Protein AF-A0A2U3LBY0-F1 (afdb_monomer)

Structure (mmCIF, N/CA/C/O backbone):
data_AF-A0A2U3LBY0-F1
#
_entry.id   AF-A0A2U3LBY0-F1
#
loop_
_atom_site.group_PDB
_atom_site.id
_atom_site.type_symbol
_atom_site.label_atom_id
_atom_site.label_alt_id
_atom_site.label_comp_id
_atom_site.label_asym_id
_atom_site.label_entity_id
_atom_site.label_seq_id
_atom_site.pdbx_PDB_ins_code
_atom_site.Cartn_x
_atom_site.Cartn_y
_atom_site.Cartn_z
_atom_site.occupancy
_atom_site.B_iso_or_equiv
_atom_site.auth_seq_id
_atom_site.auth_comp_id
_atom_site.auth_asym_id
_atom_site.auth_atom_id
_atom_site.pdbx_PDB_model_num
ATOM 1 N N . MET A 1 1 ? -36.376 73.113 41.314 1.00 42.34 1 MET A N 1
ATOM 2 C CA . MET A 1 1 ? -36.467 71.970 42.251 1.00 42.34 1 MET A CA 1
ATOM 3 C C . MET A 1 1 ? -37.531 70.978 41.778 1.00 42.34 1 MET A C 1
ATOM 5 O O . MET A 1 1 ? -38.704 71.277 41.930 1.00 42.34 1 MET A O 1
ATOM 9 N N . LYS A 1 2 ? -37.123 69.844 41.191 1.00 42.06 2 LYS A N 1
ATOM 10 C CA . LYS A 1 2 ? -37.543 68.445 41.470 1.00 42.06 2 LYS A CA 1
ATOM 11 C C . LYS A 1 2 ? -37.129 67.560 40.286 1.00 42.06 2 LYS A C 1
ATOM 13 O O . LYS A 1 2 ? -37.491 67.825 39.149 1.00 42.06 2 LYS A O 1
ATOM 18 N N . ALA A 1 3 ? -36.311 66.562 40.602 1.00 47.47 3 ALA A N 1
ATOM 19 C CA . ALA A 1 3 ? -35.690 65.594 39.704 1.00 47.47 3 ALA A CA 1
ATOM 20 C C . ALA A 1 3 ? -36.554 64.304 39.587 1.00 47.47 3 ALA A C 1
ATOM 22 O O . ALA A 1 3 ? -37.548 64.181 40.310 1.00 47.47 3 ALA A O 1
ATOM 23 N N . PRO A 1 4 ? -36.204 63.362 38.686 1.00 59.09 4 PRO A N 1
ATOM 24 C CA . PRO A 1 4 ? -37.103 62.360 38.108 1.00 59.09 4 PRO A CA 1
ATOM 25 C C . PRO A 1 4 ? -37.139 61.036 38.891 1.00 59.09 4 PRO A C 1
ATOM 27 O O . PRO A 1 4 ? -36.290 60.774 39.742 1.00 59.09 4 PRO A O 1
ATOM 30 N N . ARG A 1 5 ? -38.096 60.157 38.562 1.00 53.84 5 ARG A N 1
ATOM 31 C CA . ARG A 1 5 ? -38.153 58.774 39.064 1.00 53.84 5 ARG A CA 1
ATOM 32 C C . ARG A 1 5 ? -38.382 57.765 37.937 1.00 53.84 5 ARG A C 1
ATOM 34 O O . ARG A 1 5 ? -39.312 57.887 37.152 1.00 53.84 5 ARG A O 1
ATOM 41 N N . TRP A 1 6 ? -37.491 56.781 37.917 1.00 42.41 6 TRP A N 1
ATOM 42 C CA . TRP A 1 6 ? -37.398 55.620 37.037 1.00 42.41 6 TRP A CA 1
ATOM 43 C C . TRP A 1 6 ? -38.320 54.469 37.478 1.00 42.41 6 TRP A C 1
ATOM 45 O O . TRP A 1 6 ? -38.570 54.335 38.677 1.00 42.41 6 TRP A O 1
ATOM 55 N N . ARG A 1 7 ? -38.718 53.604 36.525 1.00 48.72 7 ARG A N 1
ATOM 56 C CA . ARG A 1 7 ? -38.986 52.140 36.635 1.00 48.72 7 ARG A CA 1
ATOM 57 C C . ARG A 1 7 ? -39.437 51.617 35.249 1.00 48.72 7 ARG A C 1
ATOM 59 O O . ARG A 1 7 ? -40.480 52.035 34.774 1.00 48.72 7 ARG A O 1
ATOM 66 N N . VAL A 1 8 ? -38.563 51.005 34.442 1.00 49.56 8 VAL A N 1
ATOM 67 C CA . VAL A 1 8 ? -38.270 49.553 34.295 1.00 49.56 8 VAL A CA 1
ATOM 68 C C . VAL A 1 8 ? -39.501 48.688 33.994 1.00 49.56 8 VAL A C 1
ATOM 70 O O . VAL A 1 8 ? -40.266 48.454 34.919 1.00 49.56 8 VAL A O 1
ATOM 73 N N . VAL A 1 9 ? -39.582 48.115 32.777 1.00 49.81 9 VAL A N 1
ATOM 74 C CA . VAL A 1 9 ? -39.894 46.685 32.531 1.00 49.81 9 VAL A CA 1
ATOM 75 C C . VAL A 1 9 ? -39.165 46.203 31.258 1.00 49.81 9 VAL A C 1
ATOM 77 O O . VAL A 1 9 ? -39.179 46.860 30.223 1.00 49.81 9 VAL A O 1
ATOM 80 N N . PHE A 1 10 ? -38.503 45.059 31.413 1.00 39.62 10 PHE A N 1
ATOM 81 C CA . PHE A 1 10 ? -37.713 44.231 30.492 1.00 39.62 10 PHE A CA 1
ATOM 82 C C . PHE A 1 10 ? -38.608 43.262 29.696 1.00 39.62 10 PHE A C 1
ATOM 84 O O . PHE A 1 10 ? -39.509 42.737 30.326 1.00 39.62 10 PHE A O 1
ATOM 91 N N . TRP A 1 11 ? -38.299 42.951 28.425 1.00 41.53 11 TRP A N 1
ATOM 92 C CA . TRP A 1 11 ? -38.487 41.658 27.701 1.00 41.53 11 TRP A CA 1
ATOM 93 C C . TRP A 1 11 ? -37.780 41.827 26.329 1.00 41.53 11 TRP A C 1
ATOM 95 O O . TRP A 1 11 ? -38.183 42.676 25.547 1.00 41.53 11 TRP A O 1
ATOM 105 N N . ALA A 1 12 ? -36.550 41.357 26.094 1.00 46.06 12 ALA A N 1
ATOM 106 C CA . ALA A 1 12 ? -36.079 39.995 25.794 1.00 46.06 12 ALA A CA 1
ATOM 107 C C . ALA A 1 12 ? -36.494 39.421 24.409 1.00 46.06 12 ALA A C 1
ATOM 109 O O . ALA A 1 12 ? -37.616 38.971 24.229 1.00 46.06 12 ALA A O 1
ATOM 110 N N . LEU A 1 13 ? -35.490 39.372 23.514 1.00 45.97 13 LEU A N 1
ATOM 111 C CA . LEU A 1 13 ? -35.121 38.304 22.559 1.00 45.97 13 LEU A CA 1
ATOM 112 C C . LEU A 1 13 ? -36.078 37.871 21.430 1.00 45.97 13 LEU A C 1
ATOM 114 O O . LEU A 1 13 ? -37.061 37.179 21.654 1.00 45.97 13 LEU A O 1
ATOM 118 N N . LEU A 1 14 ? -35.598 38.039 20.190 1.00 45.66 14 LEU A N 1
ATOM 119 C CA . LEU A 1 14 ? -35.614 36.950 19.205 1.00 45.66 14 LEU A CA 1
ATOM 120 C C . LEU A 1 14 ? -34.415 37.084 18.251 1.00 45.66 14 LEU A C 1
ATOM 122 O O . LEU A 1 14 ? -34.468 37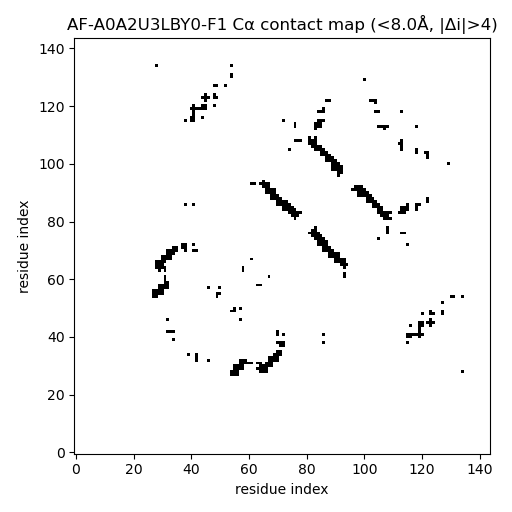.738 17.212 1.00 45.66 14 LEU A O 1
ATOM 126 N N . SER A 1 15 ? -33.302 36.471 18.654 1.00 44.53 15 SER A N 1
ATOM 127 C CA . SER A 1 15 ? -32.191 36.142 17.764 1.00 44.53 15 SER A CA 1
ATOM 128 C C . SER A 1 15 ? -32.676 35.073 16.787 1.00 44.53 15 SER A C 1
ATOM 130 O O . SER A 1 15 ? -32.927 33.940 17.192 1.00 44.53 15 SER A O 1
ATOM 132 N N . ALA A 1 16 ? -32.830 35.423 15.511 1.00 50.44 16 ALA A N 1
ATOM 133 C CA . ALA A 1 16 ? -33.034 34.433 14.464 1.00 50.44 16 ALA A CA 1
ATOM 134 C C . ALA A 1 16 ? -31.698 33.730 14.195 1.00 50.44 16 ALA A C 1
ATOM 136 O O . ALA A 1 16 ? -30.716 34.336 13.764 1.00 50.44 16 ALA A O 1
ATOM 137 N N . SER A 1 17 ? -31.682 32.455 14.558 1.00 44.72 17 SER A N 1
ATOM 138 C CA . SER A 1 17 ? -30.551 31.547 14.573 1.00 44.72 17 SER A CA 1
ATOM 139 C C . SER A 1 17 ? -29.820 31.432 13.236 1.00 44.72 17 SER A C 1
ATOM 141 O O . SER A 1 17 ? -30.417 31.267 12.175 1.00 44.72 17 SER A O 1
ATOM 143 N N . PHE A 1 18 ? -28.493 31.432 13.354 1.00 44.41 18 PHE A N 1
ATOM 144 C CA . PHE A 1 18 ? -27.525 30.866 12.424 1.00 44.41 18 PHE A CA 1
ATOM 145 C C . PHE A 1 18 ? -28.019 29.525 11.854 1.00 44.41 18 PHE A C 1
ATOM 147 O O . PHE A 1 18 ? -28.085 28.532 12.576 1.00 44.41 18 PHE A O 1
ATOM 154 N N . LEU A 1 19 ? -28.291 29.474 10.552 1.00 45.19 19 LEU A N 1
ATOM 155 C CA . LEU A 1 19 ? -28.339 28.221 9.802 1.00 45.19 19 LEU A CA 1
ATOM 156 C C . LEU A 1 19 ? -26.989 28.038 9.095 1.00 45.19 19 LEU A C 1
ATOM 158 O O . LEU A 1 19 ? -26.879 28.144 7.878 1.00 45.19 19 LEU A O 1
ATOM 162 N N . VAL A 1 20 ? -25.928 27.808 9.875 1.00 49.53 20 VAL A N 1
ATOM 163 C CA . VAL A 1 20 ? -24.720 27.183 9.327 1.00 49.53 20 VAL A CA 1
ATOM 164 C C . VAL A 1 20 ? -25.070 25.714 9.169 1.00 49.53 20 VAL A C 1
ATOM 166 O O . VAL A 1 20 ? -25.161 24.978 10.149 1.00 49.53 20 VAL A O 1
ATOM 169 N N . ALA A 1 21 ? -25.322 25.307 7.928 1.00 46.97 21 ALA A N 1
ATOM 170 C CA . ALA A 1 21 ? -25.336 23.908 7.553 1.00 46.97 21 ALA A CA 1
ATOM 171 C C . ALA A 1 21 ? -23.963 23.330 7.917 1.00 46.97 21 ALA A C 1
ATOM 173 O O . ALA A 1 21 ? -22.980 23.530 7.205 1.00 46.97 21 ALA A O 1
ATOM 174 N N . GLN A 1 22 ? -23.877 22.663 9.067 1.00 42.47 22 GLN A N 1
ATOM 175 C CA . GLN A 1 22 ? -22.763 21.778 9.337 1.00 42.47 22 GLN A CA 1
ATOM 176 C C . GLN A 1 22 ? -22.876 20.648 8.319 1.00 42.47 22 GLN A C 1
ATOM 178 O O . GLN A 1 22 ? -23.678 19.730 8.479 1.00 42.47 22 GLN A O 1
ATOM 183 N N . HIS A 1 23 ? -22.091 20.728 7.243 1.00 41.22 23 HIS A N 1
ATOM 184 C CA . HIS A 1 23 ? -21.606 19.519 6.605 1.00 41.22 23 HIS A CA 1
ATOM 185 C C . HIS A 1 23 ? -20.911 18.732 7.714 1.00 41.22 23 HIS A C 1
ATOM 187 O O . HIS A 1 23 ? -19.784 19.039 8.091 1.00 41.22 23 HIS A O 1
ATOM 193 N N . GLN A 1 24 ? -21.634 17.790 8.318 1.00 44.78 24 GLN A N 1
ATOM 194 C CA . GLN A 1 24 ? -21.027 16.754 9.128 1.00 44.78 24 GLN A CA 1
ATOM 195 C C . GLN A 1 24 ? -20.109 15.986 8.181 1.00 44.78 24 GLN A C 1
ATOM 197 O O . GLN A 1 24 ? -20.561 15.105 7.448 1.00 44.78 24 GLN A O 1
ATOM 202 N N . ASP A 1 25 ? -18.834 16.377 8.159 1.00 54.22 25 ASP A N 1
ATOM 203 C CA . ASP A 1 25 ? -17.741 15.514 7.744 1.00 54.22 25 ASP A CA 1
ATOM 204 C C . ASP A 1 25 ? -17.923 14.216 8.532 1.00 54.22 25 ASP A C 1
ATOM 206 O O . ASP A 1 25 ? -17.656 14.153 9.733 1.00 54.22 25 ASP A O 1
ATOM 210 N N . GLN A 1 26 ? -18.472 13.191 7.879 1.00 54.28 26 GLN A N 1
ATOM 211 C CA . GLN A 1 26 ? -18.464 11.845 8.431 1.00 54.28 26 GLN A CA 1
ATOM 212 C C . GLN A 1 26 ? -17.014 11.541 8.826 1.00 54.28 26 GLN A C 1
ATOM 214 O O . GLN A 1 26 ? -16.110 11.836 8.032 1.00 54.28 26 GLN A O 1
ATOM 219 N N . PRO A 1 27 ? -16.755 11.010 10.034 1.00 65.44 27 PRO A N 1
ATOM 220 C CA . PRO A 1 27 ? -15.391 10.770 10.475 1.00 65.44 27 PRO A CA 1
ATOM 221 C C . PRO A 1 27 ? -14.709 9.836 9.472 1.00 65.44 27 PRO A C 1
ATOM 223 O O . PRO A 1 27 ? -15.088 8.675 9.312 1.00 65.44 27 PRO A O 1
ATOM 226 N N . LYS A 1 28 ? -13.722 10.369 8.743 1.00 83.69 28 LYS A N 1
ATOM 227 C CA . LYS A 1 28 ? -12.927 9.578 7.803 1.00 83.69 28 LYS A CA 1
ATOM 228 C C . LYS A 1 28 ? -12.148 8.548 8.601 1.00 83.69 28 LYS A C 1
ATOM 230 O O . LYS A 1 28 ? -11.433 8.917 9.532 1.00 83.69 28 LYS A O 1
ATOM 235 N N . ARG A 1 29 ? -12.238 7.281 8.193 1.00 88.44 29 ARG A N 1
ATOM 236 C CA . ARG A 1 29 ? -11.463 6.202 8.816 1.00 88.44 29 ARG A CA 1
ATOM 237 C C . ARG A 1 29 ? -9.976 6.530 8.777 1.00 88.44 29 ARG A C 1
ATOM 239 O O . ARG A 1 29 ? -9.475 7.048 7.768 1.00 88.44 29 ARG A O 1
ATOM 246 N N . THR A 1 30 ? -9.278 6.226 9.861 1.00 93.06 30 THR A N 1
ATOM 247 C CA . THR A 1 30 ? -7.841 6.471 9.976 1.00 93.06 30 THR A CA 1
ATOM 248 C C . THR A 1 30 ? -7.039 5.257 9.511 1.00 93.06 30 THR A C 1
ATOM 250 O O . THR A 1 30 ? -7.381 4.110 9.790 1.00 93.06 30 THR A O 1
ATOM 253 N N . LEU A 1 31 ? -5.957 5.501 8.774 1.00 94.88 31 LEU A N 1
ATOM 254 C CA . LEU A 1 31 ? -5.086 4.474 8.209 1.00 94.88 31 LEU A CA 1
ATOM 255 C C . LEU A 1 31 ? -3.635 4.735 8.610 1.00 94.88 31 LEU A C 1
ATOM 257 O O . LEU A 1 31 ? -3.078 5.794 8.317 1.00 94.88 31 LEU A O 1
ATOM 261 N N . TYR A 1 32 ? -3.001 3.742 9.219 1.00 96.38 32 TYR A N 1
ATOM 262 C CA . TYR A 1 32 ? -1.560 3.713 9.437 1.00 96.38 32 TYR A CA 1
ATOM 263 C C . TYR A 1 32 ? -0.885 2.861 8.362 1.00 96.38 32 TYR A C 1
ATOM 265 O O . TYR A 1 32 ? -1.387 1.796 8.012 1.00 96.38 32 TYR A O 1
ATOM 273 N N . ILE A 1 33 ? 0.259 3.314 7.840 1.00 96.31 33 ILE A N 1
ATOM 274 C CA . ILE A 1 33 ? 1.029 2.575 6.830 1.00 96.31 33 ILE A CA 1
ATOM 275 C C . ILE A 1 33 ? 2.398 2.197 7.394 1.00 96.31 33 ILE A C 1
ATOM 277 O O . ILE A 1 33 ? 3.293 3.043 7.549 1.00 96.31 33 ILE A O 1
ATOM 281 N N . GLN A 1 34 ? 2.569 0.904 7.634 1.00 94.69 34 GLN A N 1
ATOM 282 C CA . GLN A 1 34 ? 3.811 0.281 8.052 1.00 94.69 34 GLN A CA 1
ATOM 283 C C . GLN A 1 34 ? 4.577 -0.231 6.833 1.00 94.69 34 GLN A C 1
ATOM 285 O O . GLN A 1 34 ? 4.022 -0.896 5.963 1.00 94.69 34 GLN A O 1
ATOM 290 N N . ALA A 1 35 ? 5.869 0.080 6.773 1.00 94.25 35 ALA A N 1
ATOM 291 C CA . ALA A 1 35 ? 6.762 -0.455 5.755 1.00 94.25 35 ALA A CA 1
ATOM 292 C C . ALA A 1 35 ? 8.194 -0.549 6.309 1.00 94.25 35 ALA A C 1
ATOM 294 O O . ALA A 1 35 ? 8.637 0.407 6.958 1.00 94.25 35 ALA A O 1
ATOM 295 N N . PRO A 1 36 ? 8.929 -1.645 6.051 1.00 91.69 36 PRO A N 1
ATOM 296 C CA . PRO A 1 36 ? 10.355 -1.733 6.330 1.00 91.69 36 PRO A CA 1
ATOM 297 C C . PRO A 1 36 ? 11.165 -0.749 5.456 1.00 91.69 36 PRO A C 1
ATOM 299 O O . PRO A 1 36 ? 10.631 -0.172 4.499 1.00 91.69 36 PRO A O 1
ATOM 302 N N . PRO A 1 37 ? 12.452 -0.504 5.774 1.00 89.69 37 PRO A N 1
ATOM 303 C CA . PRO A 1 37 ? 13.283 0.476 5.064 1.00 89.69 37 PRO A CA 1
ATOM 304 C C . PRO A 1 37 ? 13.416 0.241 3.551 1.00 89.69 37 PRO A C 1
ATOM 306 O O . PRO A 1 37 ? 13.528 1.194 2.785 1.00 89.69 37 PRO A O 1
ATOM 309 N N . ASP A 1 38 ? 13.373 -1.007 3.097 1.00 86.12 38 ASP A N 1
ATOM 310 C CA . ASP A 1 38 ? 13.471 -1.365 1.680 1.00 86.12 38 ASP A CA 1
ATOM 311 C C . ASP A 1 38 ? 12.159 -1.148 0.902 1.00 86.12 38 ASP A C 1
ATOM 313 O O . ASP A 1 38 ? 12.186 -0.894 -0.301 1.00 86.12 38 ASP A O 1
ATOM 317 N N . ALA A 1 39 ? 11.013 -1.112 1.584 1.00 89.69 39 ALA A N 1
ATOM 318 C CA . ALA A 1 39 ? 9.704 -0.858 0.982 1.00 89.69 39 ALA A CA 1
ATOM 319 C C . ALA A 1 39 ? 9.263 0.624 1.014 1.00 89.69 39 ALA A C 1
ATOM 321 O O . ALA A 1 39 ? 8.125 0.930 0.646 1.00 89.69 39 ALA A O 1
ATOM 322 N N . GLN A 1 40 ? 10.129 1.570 1.407 1.00 92.62 40 GLN A N 1
ATOM 323 C CA . GLN A 1 40 ? 9.747 2.990 1.538 1.00 92.62 40 GLN A CA 1
ATOM 324 C C . GLN A 1 40 ? 9.253 3.604 0.225 1.00 92.62 40 GLN A C 1
ATOM 326 O O . GLN A 1 40 ? 8.218 4.265 0.203 1.00 92.62 40 GLN A O 1
ATOM 331 N N . ALA A 1 41 ? 9.912 3.305 -0.896 1.00 90.56 41 ALA A N 1
ATOM 332 C CA . ALA A 1 41 ? 9.476 3.793 -2.206 1.00 90.56 41 ALA A CA 1
ATOM 333 C C . ALA A 1 41 ? 8.086 3.256 -2.613 1.00 90.56 41 ALA A C 1
ATOM 335 O O . ALA A 1 41 ? 7.351 3.924 -3.341 1.00 90.56 41 ALA A O 1
ATOM 336 N N . ILE A 1 42 ? 7.711 2.061 -2.137 1.00 91.94 42 ILE A N 1
ATOM 337 C CA . ILE A 1 42 ? 6.372 1.488 -2.336 1.00 91.94 42 ILE A CA 1
ATOM 338 C C . ILE A 1 42 ? 5.367 2.251 -1.461 1.00 91.94 42 ILE A C 1
ATOM 340 O O . ILE A 1 42 ? 4.337 2.711 -1.960 1.00 91.94 42 ILE A O 1
ATOM 344 N N . LYS A 1 43 ? 5.698 2.446 -0.175 1.00 94.69 43 LYS A N 1
ATOM 345 C CA . LYS A 1 43 ? 4.891 3.202 0.794 1.00 94.69 43 LYS A CA 1
ATOM 346 C C . LYS A 1 43 ? 4.605 4.628 0.329 1.00 94.69 43 LYS A C 1
ATOM 348 O O . LYS A 1 43 ? 3.459 5.063 0.418 1.00 94.69 43 LYS A O 1
ATOM 353 N N . GLU A 1 44 ? 5.598 5.356 -0.172 1.00 95.31 44 GLU A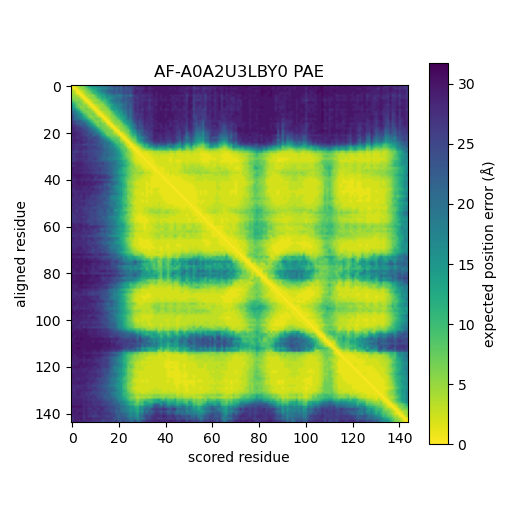 N 1
ATOM 354 C CA . GLU A 1 44 ? 5.434 6.732 -0.660 1.00 95.31 44 GLU A CA 1
ATOM 355 C C . GLU A 1 44 ? 4.408 6.831 -1.797 1.00 95.31 44 GLU A C 1
ATOM 357 O O . GLU A 1 44 ? 3.553 7.719 -1.795 1.00 95.31 44 GLU A O 1
ATOM 362 N N . GLU A 1 45 ? 4.457 5.911 -2.763 1.00 95.94 45 GLU A N 1
ATOM 363 C CA . GLU A 1 45 ? 3.525 5.901 -3.897 1.00 95.94 45 GLU A CA 1
ATOM 364 C C . GLU A 1 45 ? 2.103 5.523 -3.459 1.00 95.94 45 GLU A C 1
ATOM 366 O O . GLU A 1 45 ? 1.138 6.149 -3.906 1.00 95.94 45 GLU A O 1
ATOM 371 N N . ILE A 1 46 ? 1.961 4.564 -2.537 1.00 95.38 46 ILE A N 1
ATOM 372 C CA . ILE A 1 46 ? 0.666 4.226 -1.926 1.00 95.38 46 ILE A CA 1
ATOM 373 C C . ILE A 1 46 ? 0.107 5.433 -1.159 1.00 95.38 46 ILE A C 1
ATOM 375 O O . ILE A 1 46 ? -1.044 5.817 -1.360 1.00 95.38 46 ILE A O 1
ATOM 379 N N . THR A 1 47 ? 0.935 6.081 -0.339 1.00 96.06 47 THR A N 1
ATOM 380 C CA . THR A 1 47 ? 0.564 7.265 0.452 1.00 96.06 47 THR A CA 1
ATOM 381 C C . THR A 1 47 ? 0.081 8.389 -0.462 1.00 96.06 47 THR A C 1
ATOM 383 O O . THR A 1 47 ? -0.998 8.940 -0.257 1.00 96.06 47 THR A O 1
ATOM 386 N N . ARG A 1 48 ? 0.820 8.681 -1.541 1.00 95.44 48 ARG A N 1
ATOM 387 C CA . ARG A 1 48 ? 0.442 9.691 -2.539 1.00 95.44 48 ARG A CA 1
ATOM 388 C C . ARG A 1 48 ? -0.920 9.395 -3.168 1.00 95.44 48 ARG A C 1
ATOM 390 O O . ARG A 1 48 ? -1.718 10.314 -3.349 1.00 95.44 48 ARG A O 1
ATOM 397 N N . LYS A 1 49 ? -1.197 8.129 -3.499 1.00 94.31 49 LYS A N 1
ATOM 398 C CA . LYS A 1 49 ? -2.491 7.703 -4.056 1.00 94.31 49 LYS A CA 1
ATOM 399 C C . LYS A 1 49 ? -3.636 7.912 -3.072 1.00 94.31 49 LYS A C 1
ATOM 401 O O . LYS A 1 49 ? -4.657 8.469 -3.464 1.00 94.31 49 LYS A O 1
ATOM 406 N N . LEU A 1 50 ? -3.447 7.527 -1.816 1.00 93.69 50 LEU A N 1
ATOM 407 C CA . LEU A 1 50 ? -4.456 7.680 -0.770 1.00 93.69 50 LEU A CA 1
ATOM 408 C C . LEU A 1 50 ? -4.750 9.153 -0.461 1.00 93.69 50 LEU A C 1
ATOM 410 O O . LEU A 1 50 ? -5.915 9.527 -0.382 1.00 93.69 50 LEU A O 1
ATOM 414 N N . VAL A 1 51 ? -3.719 10.003 -0.385 1.00 93.44 51 VAL A N 1
ATOM 415 C CA . VAL A 1 51 ? -3.883 11.459 -0.212 1.00 93.44 51 VAL A CA 1
ATOM 416 C C . VAL A 1 51 ? -4.620 12.079 -1.400 1.00 93.44 51 VAL A C 1
ATOM 418 O O . VAL A 1 51 ? -5.504 12.905 -1.208 1.00 93.44 51 VAL A O 1
ATOM 421 N N . THR A 1 52 ? -4.292 11.656 -2.626 1.00 94.00 52 THR A N 1
ATOM 422 C CA . THR A 1 52 ? -4.960 12.146 -3.845 1.00 94.00 52 THR A CA 1
ATOM 423 C C . THR A 1 52 ? -6.437 11.748 -3.878 1.00 94.00 52 THR A C 1
ATOM 425 O O . THR A 1 52 ? -7.269 12.519 -4.342 1.00 94.00 52 THR A O 1
ATOM 428 N N . TRP A 1 53 ? -6.770 10.549 -3.394 1.00 93.19 53 TRP A N 1
ATOM 429 C CA . TRP A 1 53 ? -8.152 10.077 -3.300 1.00 93.19 53 TRP A CA 1
ATOM 430 C C . TRP A 1 53 ? -8.932 10.727 -2.143 1.00 93.19 53 TRP A C 1
ATOM 432 O O . TRP A 1 53 ? -10.127 10.964 -2.284 1.00 93.19 53 TRP A O 1
ATOM 442 N N . ASN A 1 54 ? -8.272 11.054 -1.027 1.00 91.06 54 ASN A N 1
ATOM 443 C CA . ASN A 1 54 ? -8.845 11.773 0.120 1.00 91.06 54 ASN A CA 1
ATOM 444 C C . ASN A 1 54 ? -10.036 11.065 0.818 1.00 91.06 54 ASN A C 1
ATOM 446 O O . ASN A 1 54 ? -10.839 11.719 1.488 1.00 91.06 54 ASN A O 1
ATOM 450 N N . GLY A 1 55 ? -10.162 9.739 0.695 1.00 88.50 55 GLY A N 1
ATOM 451 C CA . GLY A 1 55 ? -11.219 8.954 1.357 1.00 88.50 55 GLY A CA 1
ATOM 452 C C . GLY A 1 55 ? -10.867 8.419 2.753 1.00 88.50 55 GLY A C 1
ATOM 453 O O . GLY A 1 55 ? -11.748 7.961 3.473 1.00 88.50 55 GLY A O 1
ATOM 454 N N . VAL A 1 56 ? -9.596 8.499 3.159 1.00 91.75 56 VAL A N 1
ATOM 455 C CA . VAL A 1 56 ? -9.094 8.081 4.482 1.00 91.75 56 VAL A CA 1
ATOM 456 C C . VAL A 1 56 ? -8.140 9.130 5.046 1.00 91.75 56 VAL A C 1
ATOM 458 O O . VAL A 1 56 ? -7.512 9.870 4.287 1.00 91.75 56 VAL A O 1
ATOM 461 N N . SER A 1 57 ? -8.009 9.183 6.371 1.00 92.44 57 SER A N 1
ATOM 462 C CA . SER A 1 57 ? -7.029 10.034 7.052 1.00 92.44 57 SER A CA 1
ATOM 463 C C . SER A 1 57 ? -5.771 9.231 7.379 1.00 92.44 57 SER A C 1
ATOM 465 O O . SER A 1 57 ? -5.855 8.184 8.014 1.00 92.44 57 SER A O 1
ATOM 467 N N . ILE A 1 58 ? -4.596 9.684 6.941 1.00 94.00 58 ILE A N 1
ATOM 468 C CA . ILE A 1 58 ? -3.339 8.964 7.188 1.00 94.00 58 ILE A CA 1
ATOM 469 C C . ILE A 1 58 ? -2.755 9.407 8.528 1.00 94.00 58 ILE A C 1
ATOM 471 O O . ILE A 1 58 ? -2.480 10.589 8.727 1.00 94.00 58 ILE A O 1
ATOM 475 N N . VAL A 1 59 ? -2.527 8.451 9.428 1.00 94.44 59 VAL A N 1
ATOM 476 C CA . VAL A 1 59 ? -1.953 8.688 10.760 1.00 94.44 59 VAL A CA 1
ATOM 477 C C . VAL A 1 59 ? -0.540 8.115 10.873 1.00 94.44 59 VAL A C 1
ATOM 479 O O . VAL A 1 59 ? -0.135 7.229 10.121 1.00 94.44 59 VAL A O 1
ATOM 482 N N . THR A 1 60 ? 0.238 8.636 11.823 1.00 90.94 60 THR A N 1
ATOM 483 C CA . THR A 1 60 ? 1.650 8.269 12.037 1.00 90.94 60 THR A CA 1
ATOM 484 C C . THR A 1 60 ? 1.854 7.168 13.073 1.00 90.94 60 THR A C 1
ATOM 486 O O . THR A 1 60 ? 2.936 6.587 13.121 1.00 90.94 60 THR A O 1
ATOM 489 N N . LEU A 1 61 ? 0.838 6.875 13.889 1.00 90.38 61 LEU A N 1
ATOM 490 C CA . LEU A 1 61 ? 0.888 5.868 14.945 1.00 90.38 61 LEU A CA 1
ATOM 491 C C . LEU A 1 61 ? -0.203 4.815 14.718 1.00 90.38 61 LEU A C 1
ATOM 493 O O . LEU A 1 61 ? -1.346 5.197 14.457 1.00 90.38 61 LEU A O 1
ATOM 497 N N . PRO A 1 62 ? 0.107 3.515 14.878 1.00 90.12 62 PRO A N 1
ATOM 498 C CA . PRO A 1 62 ? -0.876 2.445 14.709 1.00 90.12 62 PRO A CA 1
ATOM 499 C C . PRO A 1 62 ? -2.010 2.519 15.739 1.00 90.12 62 PRO A C 1
ATOM 501 O O . PRO A 1 62 ? -3.140 2.191 15.414 1.00 90.12 62 PRO A O 1
ATOM 504 N N . ALA A 1 63 ? -1.739 3.015 16.952 1.00 89.56 63 ALA A N 1
ATOM 505 C CA . ALA A 1 63 ? -2.738 3.137 18.018 1.00 89.56 63 ALA A CA 1
ATOM 506 C C . ALA A 1 63 ? -3.890 4.110 17.694 1.00 89.56 63 ALA A C 1
ATOM 508 O O . ALA A 1 63 ? -4.943 4.036 18.314 1.00 89.56 63 ALA A O 1
ATOM 509 N N . ASN A 1 64 ? -3.692 5.010 16.726 1.00 89.94 64 ASN A N 1
ATOM 510 C CA . ASN A 1 64 ? -4.696 5.989 16.302 1.00 89.94 64 ASN A CA 1
ATOM 511 C C . ASN A 1 64 ? -5.388 5.575 14.992 1.00 89.94 64 ASN A C 1
ATOM 513 O O . ASN A 1 64 ? -6.049 6.403 14.361 1.00 89.94 64 ASN A O 1
ATOM 517 N N . ALA A 1 65 ? -5.156 4.345 14.529 1.00 92.00 65 ALA A N 1
ATOM 518 C CA . ALA A 1 65 ? -5.570 3.874 13.220 1.00 92.00 65 ALA A CA 1
ATOM 519 C C . ALA A 1 65 ? -6.690 2.835 13.320 1.00 92.00 65 ALA A C 1
ATOM 521 O O . ALA A 1 65 ? -6.525 1.793 13.949 1.00 92.00 65 ALA A O 1
ATOM 522 N N . ASP A 1 66 ? -7.793 3.073 12.615 1.00 91.56 66 ASP A N 1
ATOM 523 C CA . ASP A 1 66 ? -8.838 2.066 12.407 1.00 91.56 66 ASP A CA 1
ATOM 524 C C . ASP A 1 66 ? -8.350 0.936 11.496 1.00 91.56 66 ASP A C 1
ATOM 526 O O . ASP A 1 66 ? -8.829 -0.197 11.566 1.00 91.56 66 ASP A O 1
ATOM 530 N N . LEU A 1 67 ? -7.410 1.260 10.607 1.00 94.19 67 LEU A N 1
ATOM 531 C CA . LEU A 1 67 ? -6.855 0.375 9.600 1.00 94.19 67 LEU A CA 1
ATOM 532 C C . LEU A 1 67 ? -5.328 0.415 9.634 1.00 94.19 67 LEU A C 1
ATOM 534 O O . LEU A 1 67 ? -4.716 1.481 9.714 1.00 94.19 67 LEU A O 1
ATOM 538 N N . VAL A 1 68 ? -4.703 -0.748 9.491 1.00 96.06 68 VAL A N 1
ATOM 539 C CA . VAL A 1 68 ? -3.247 -0.883 9.424 1.00 96.06 68 VAL A CA 1
ATOM 540 C C . VAL A 1 68 ? -2.877 -1.520 8.096 1.00 96.06 68 VAL A C 1
ATOM 542 O O . VAL A 1 68 ? -3.260 -2.649 7.816 1.00 96.06 68 VAL A O 1
ATOM 545 N N . LEU A 1 69 ? -2.134 -0.797 7.264 1.00 96.62 69 LEU A N 1
ATOM 546 C CA . LEU A 1 69 ? -1.573 -1.316 6.024 1.00 96.62 69 LEU A CA 1
ATOM 547 C C . LEU A 1 69 ? -0.111 -1.690 6.241 1.00 96.62 69 LEU A C 1
ATOM 549 O O . LEU A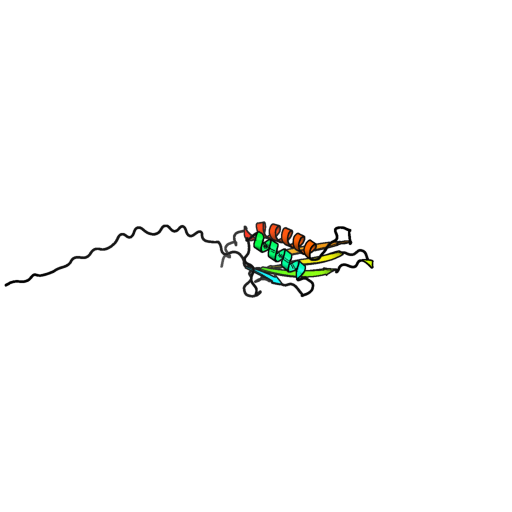 1 69 ? 0.734 -0.818 6.437 1.00 96.62 69 LEU A O 1
ATOM 553 N N . GLU A 1 70 ? 0.191 -2.973 6.143 1.00 95.62 70 GLU A N 1
ATOM 554 C CA . GLU A 1 70 ? 1.548 -3.498 6.126 1.00 95.62 70 GLU A CA 1
ATOM 555 C C . GLU A 1 70 ? 2.007 -3.668 4.677 1.00 95.62 70 GLU A C 1
ATOM 557 O O . GLU A 1 70 ? 1.334 -4.309 3.872 1.00 95.62 70 GLU A O 1
ATOM 562 N N . VAL A 1 71 ? 3.143 -3.074 4.322 1.00 93.12 71 VAL A N 1
ATOM 563 C CA . VAL A 1 71 ? 3.726 -3.138 2.978 1.00 93.12 71 VAL A CA 1
ATOM 564 C C . VAL A 1 71 ? 5.109 -3.749 3.087 1.00 93.12 71 VAL A C 1
ATOM 566 O O . VAL A 1 71 ? 5.919 -3.274 3.871 1.00 93.12 71 VAL A O 1
ATOM 569 N N . VAL A 1 72 ? 5.412 -4.753 2.271 1.00 90.88 72 VAL A N 1
ATOM 570 C CA . VAL A 1 72 ? 6.722 -5.415 2.250 1.00 90.88 72 VAL A CA 1
ATOM 571 C C . VAL A 1 72 ? 7.265 -5.497 0.830 1.00 90.88 72 VAL A C 1
ATOM 573 O O . VAL A 1 72 ? 6.512 -5.692 -0.128 1.00 90.88 72 VAL A O 1
ATOM 576 N N . GLN A 1 73 ? 8.585 -5.366 0.678 1.00 85.19 73 GLN A N 1
ATOM 577 C CA . GLN A 1 73 ? 9.257 -5.689 -0.576 1.00 85.19 73 GLN A CA 1
ATOM 578 C C . GLN A 1 73 ? 9.539 -7.198 -0.592 1.00 85.19 73 GLN A C 1
ATOM 580 O O . GLN A 1 73 ? 10.356 -7.696 0.173 1.00 85.19 73 GLN A O 1
ATOM 585 N N . SER A 1 74 ? 8.849 -7.936 -1.459 1.00 80.44 74 SER A N 1
ATOM 586 C CA . SER A 1 74 ? 8.945 -9.400 -1.561 1.00 80.44 74 SER A CA 1
ATOM 587 C C . SER A 1 74 ? 9.944 -9.873 -2.624 1.00 80.44 74 SER A C 1
ATOM 589 O O . SER A 1 74 ? 10.172 -11.071 -2.781 1.00 80.44 74 SER A O 1
ATOM 591 N N . GLY A 1 75 ? 10.553 -8.950 -3.371 1.00 74.06 75 GLY A N 1
ATOM 592 C CA . GLY A 1 75 ? 11.579 -9.253 -4.362 1.00 74.06 75 GLY A CA 1
ATOM 593 C C . GLY A 1 75 ? 12.316 -8.000 -4.820 1.00 74.06 75 GLY A C 1
ATOM 594 O O . GLY A 1 75 ? 11.722 -6.926 -4.935 1.00 74.06 75 GLY A O 1
ATOM 595 N N . LYS A 1 76 ? 13.617 -8.144 -5.076 1.00 73.31 76 LYS A N 1
ATOM 596 C CA . LYS A 1 76 ? 14.488 -7.075 -5.577 1.00 73.31 76 LYS A CA 1
ATOM 597 C C . LYS A 1 76 ? 14.827 -7.311 -7.040 1.00 73.31 76 LYS A C 1
ATOM 599 O O . LYS A 1 76 ? 15.002 -8.460 -7.453 1.00 73.31 76 LYS A O 1
ATOM 604 N N . LEU A 1 77 ? 14.962 -6.219 -7.787 1.00 68.50 77 LEU A N 1
ATOM 605 C CA . LEU A 1 77 ? 15.499 -6.218 -9.139 1.00 68.50 77 LEU A CA 1
ATOM 606 C C . LEU A 1 77 ? 16.812 -7.010 -9.183 1.00 68.50 77 LEU A C 1
ATOM 608 O O . LEU A 1 77 ? 17.793 -6.670 -8.522 1.00 68.50 77 LEU A O 1
ATOM 612 N N . ASN A 1 78 ? 16.828 -8.050 -10.005 1.00 69.38 78 ASN A N 1
ATOM 613 C CA . ASN A 1 78 ? 18.007 -8.828 -10.321 1.00 69.38 78 ASN A CA 1
ATOM 614 C C . ASN A 1 78 ? 18.131 -8.908 -11.844 1.00 69.38 78 ASN A C 1
ATOM 616 O O . ASN A 1 78 ? 17.398 -9.636 -12.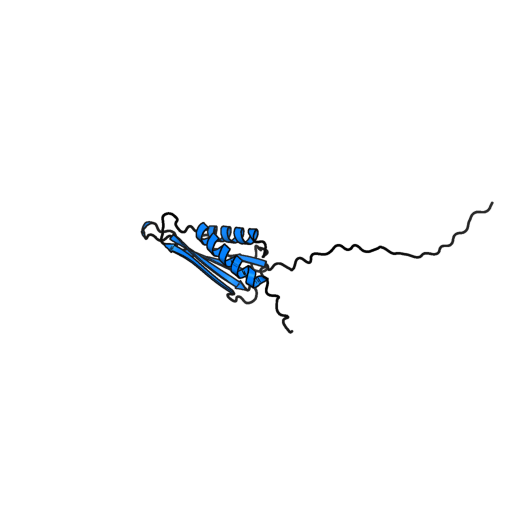515 1.00 69.38 78 ASN A O 1
ATOM 620 N N . VAL A 1 79 ? 19.068 -8.125 -12.378 1.00 65.38 79 VAL A N 1
ATOM 621 C CA . VAL A 1 79 ? 19.307 -8.005 -13.822 1.00 65.38 79 VAL A CA 1
ATOM 622 C C . VAL A 1 79 ? 19.910 -9.293 -14.395 1.00 65.38 79 VAL A C 1
ATOM 624 O O . VAL A 1 79 ? 19.607 -9.645 -15.528 1.00 65.38 79 VAL A O 1
ATOM 627 N N . MET A 1 80 ? 20.691 -10.040 -13.604 1.00 67.31 80 MET A N 1
ATOM 628 C CA . MET A 1 80 ? 21.270 -11.324 -14.023 1.00 67.31 80 MET A CA 1
ATOM 629 C C . MET A 1 80 ? 20.212 -12.415 -14.205 1.00 67.31 80 MET A C 1
ATOM 631 O O . MET A 1 80 ? 20.312 -13.210 -15.132 1.00 67.31 80 MET A O 1
ATOM 635 N N . THR A 1 81 ? 19.197 -12.460 -13.338 1.00 68.69 81 THR A N 1
ATOM 636 C CA . THR A 1 81 ? 18.123 -13.468 -13.410 1.00 68.69 81 THR A CA 1
ATOM 637 C C . THR A 1 81 ? 16.881 -12.971 -14.148 1.00 68.69 81 THR A C 1
ATOM 639 O O . THR A 1 81 ? 15.882 -13.684 -14.218 1.00 68.69 81 THR A O 1
ATOM 642 N N . GLY A 1 82 ? 16.903 -11.737 -14.659 1.00 64.94 82 GLY A N 1
ATOM 643 C CA . GLY A 1 82 ? 15.748 -11.117 -15.298 1.00 64.94 82 GLY A CA 1
ATOM 644 C C . GLY A 1 82 ? 14.541 -10.979 -14.363 1.00 64.94 82 GLY A C 1
ATOM 645 O O . GLY A 1 82 ? 13.406 -11.066 -14.822 1.00 64.94 82 GLY A O 1
ATOM 646 N N . SER A 1 83 ? 14.744 -10.780 -13.058 1.00 72.38 83 SER A N 1
ATOM 647 C CA . SER A 1 83 ? 13.663 -10.554 -12.082 1.00 72.38 83 SER A CA 1
ATOM 648 C C . SER A 1 83 ? 13.509 -9.063 -11.784 1.00 72.38 83 SER A C 1
ATOM 650 O O . SER A 1 83 ? 14.503 -8.396 -11.532 1.00 72.38 83 SER A O 1
ATOM 652 N N . GLY A 1 84 ? 12.289 -8.522 -11.813 1.00 77.12 84 GLY A N 1
ATOM 653 C CA . GLY A 1 84 ? 11.986 -7.144 -11.404 1.00 77.12 84 GLY A CA 1
ATOM 654 C C . GLY A 1 84 ? 11.624 -7.035 -9.921 1.00 77.12 84 GLY A C 1
ATOM 655 O O . GLY A 1 84 ? 11.506 -8.049 -9.228 1.00 77.12 84 GLY A O 1
ATOM 656 N N . ASP A 1 85 ? 11.416 -5.807 -9.436 1.00 81.62 85 ASP A N 1
ATOM 657 C CA . ASP A 1 85 ? 10.964 -5.583 -8.061 1.00 81.62 85 ASP A CA 1
ATOM 658 C C . ASP A 1 85 ? 9.582 -6.215 -7.825 1.00 81.62 85 ASP A C 1
ATOM 660 O O . ASP A 1 85 ? 8.701 -6.202 -8.695 1.00 81.62 85 ASP A O 1
ATOM 664 N N . LYS A 1 86 ? 9.385 -6.756 -6.621 1.00 85.25 86 LYS A N 1
ATOM 665 C CA . LYS A 1 86 ? 8.108 -7.295 -6.149 1.00 85.25 86 LYS A CA 1
ATOM 666 C C . LYS A 1 86 ? 7.774 -6.717 -4.784 1.00 85.25 86 LYS A C 1
ATOM 668 O O . LYS A 1 86 ? 8.657 -6.513 -3.954 1.00 85.25 86 LYS A O 1
ATOM 673 N N . GLY A 1 87 ? 6.495 -6.486 -4.538 1.00 88.12 87 GLY A N 1
ATOM 674 C CA . GLY A 1 87 ? 5.985 -6.049 -3.249 1.00 88.12 87 GLY A CA 1
ATOM 675 C C . GLY A 1 87 ? 4.633 -6.670 -2.951 1.00 88.12 87 GLY A C 1
ATOM 676 O O . GLY A 1 87 ? 3.892 -7.049 -3.859 1.00 88.12 87 GLY A O 1
ATOM 677 N N . ALA A 1 88 ? 4.320 -6.769 -1.670 1.00 90.56 88 ALA A N 1
ATOM 678 C CA . ALA A 1 88 ? 3.025 -7.198 -1.178 1.00 90.56 88 ALA A CA 1
ATOM 679 C C . ALA A 1 88 ? 2.494 -6.171 -0.182 1.00 90.56 88 ALA A C 1
ATOM 681 O O . ALA A 1 88 ? 3.268 -5.451 0.454 1.00 90.56 88 ALA A O 1
ATOM 682 N N . ALA A 1 89 ? 1.175 -6.094 -0.079 1.00 93.88 89 ALA A N 1
ATOM 683 C CA . ALA A 1 89 ? 0.504 -5.271 0.904 1.00 93.88 89 ALA A CA 1
ATOM 684 C C . ALA A 1 89 ? -0.643 -6.053 1.544 1.00 93.88 89 ALA A C 1
ATOM 686 O O . ALA A 1 89 ? -1.386 -6.746 0.847 1.00 93.88 89 ALA A O 1
ATOM 687 N N . VAL A 1 90 ? -0.775 -5.919 2.860 1.00 95.56 90 VAL A N 1
ATOM 688 C CA . VAL A 1 90 ? -1.840 -6.510 3.670 1.00 95.56 90 VAL A CA 1
ATOM 689 C C . VAL A 1 90 ? -2.507 -5.385 4.446 1.00 95.56 90 VAL A C 1
ATOM 691 O O . VAL A 1 90 ? -1.849 -4.656 5.183 1.00 95.56 90 VAL A O 1
ATOM 694 N N . LEU A 1 91 ? -3.809 -5.213 4.255 1.00 95.81 91 LEU A N 1
ATOM 695 C CA . LEU A 1 91 ? -4.628 -4.291 5.027 1.00 95.81 91 LEU A CA 1
ATOM 696 C C . LEU A 1 91 ? -5.329 -5.070 6.133 1.00 95.81 91 LEU A C 1
ATOM 698 O O . LEU A 1 91 ? -6.046 -6.029 5.852 1.00 95.81 91 LEU A O 1
ATOM 702 N N . ARG A 1 92 ? -5.170 -4.608 7.367 1.00 94.62 92 ARG A N 1
ATOM 703 C CA . ARG A 1 92 ? -5.777 -5.181 8.563 1.00 94.62 92 ARG A CA 1
ATOM 704 C C . ARG A 1 92 ? -6.715 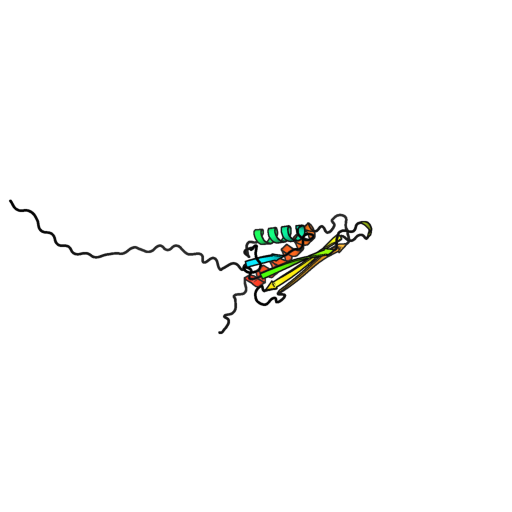-4.205 9.240 1.00 94.62 92 ARG A C 1
ATOM 706 O O . ARG A 1 92 ? -6.520 -2.989 9.181 1.00 94.62 92 ARG A O 1
ATOM 713 N N . ASN A 1 93 ? -7.700 -4.750 9.938 1.00 91.81 93 ASN A N 1
ATOM 714 C CA . ASN A 1 93 ? -8.456 -3.997 10.925 1.00 91.81 93 ASN A CA 1
ATOM 715 C C . ASN A 1 93 ? -7.555 -3.705 12.139 1.00 91.81 93 ASN A C 1
ATOM 717 O O . ASN A 1 93 ? -6.976 -4.624 12.713 1.00 91.81 93 AS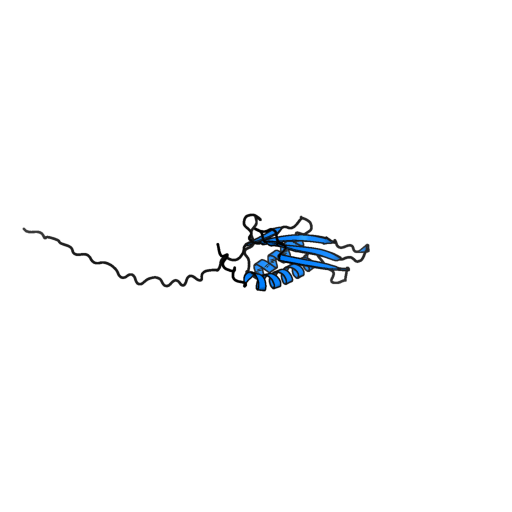N A O 1
ATOM 721 N N . GLY A 1 94 ? -7.436 -2.438 12.536 1.00 88.75 94 GLY A N 1
ATOM 722 C CA . GLY A 1 94 ? -6.593 -2.018 13.659 1.00 88.75 94 GLY A CA 1
ATOM 723 C C . GLY A 1 94 ? -7.064 -2.533 15.024 1.00 88.75 94 GLY A C 1
ATOM 724 O O . GLY A 1 94 ? -6.248 -2.669 15.929 1.00 88.75 94 GLY A O 1
ATOM 725 N N . HIS A 1 95 ? -8.351 -2.868 15.165 1.00 87.44 95 HIS A N 1
ATOM 726 C CA . HIS A 1 95 ? -8.938 -3.357 16.415 1.00 87.44 95 HIS A CA 1
ATOM 727 C C . HIS A 1 95 ? -8.919 -4.885 16.517 1.00 87.44 95 HIS A C 1
ATOM 729 O O . HIS A 1 95 ? -8.585 -5.425 17.568 1.00 87.44 95 HIS A O 1
ATOM 735 N N . THR A 1 96 ? -9.297 -5.587 15.443 1.00 88.62 96 THR A N 1
ATOM 736 C CA . THR A 1 96 ? -9.406 -7.059 15.455 1.00 88.62 96 THR A CA 1
ATOM 737 C C . THR A 1 96 ? -8.147 -7.760 14.949 1.00 88.62 96 THR A C 1
ATOM 739 O O . THR A 1 96 ? -7.966 -8.944 15.214 1.00 88.62 96 THR A O 1
ATOM 742 N N . GLY A 1 97 ? -7.284 -7.057 14.209 1.00 87.44 97 GLY A N 1
ATOM 743 C CA . GLY A 1 97 ? -6.128 -7.642 13.528 1.00 87.44 97 GLY A CA 1
ATOM 744 C C . GLY A 1 97 ? -6.482 -8.487 12.299 1.00 87.44 97 GLY A C 1
ATOM 745 O O . GLY A 1 97 ? -5.583 -9.056 11.690 1.00 87.44 97 GLY A O 1
ATOM 746 N N . GLU A 1 98 ? -7.761 -8.569 11.927 1.00 92.06 98 GLU A N 1
ATOM 747 C CA . GLU A 1 98 ? -8.235 -9.362 10.790 1.00 92.06 98 GLU A CA 1
ATOM 748 C C . GLU A 1 98 ? -7.718 -8.807 9.458 1.00 92.06 98 GLU A C 1
ATOM 750 O O . GLU A 1 98 ? -7.776 -7.595 9.223 1.00 92.06 98 GLU A O 1
ATOM 755 N N . ASP A 1 99 ? -7.258 -9.698 8.576 1.00 92.88 99 ASP A N 1
ATOM 756 C CA . ASP A 1 99 ? -6.851 -9.367 7.212 1.00 92.88 99 ASP A CA 1
ATOM 757 C C . ASP A 1 99 ? -8.093 -9.039 6.365 1.00 92.88 99 ASP A C 1
ATOM 759 O O . ASP A 1 99 ? -8.902 -9.902 6.031 1.00 92.88 99 ASP A O 1
ATOM 763 N N . LEU A 1 100 ? -8.239 -7.767 5.996 1.00 93.06 100 LEU A N 1
ATOM 764 C CA . LEU A 1 100 ? -9.356 -7.261 5.194 1.00 93.06 100 LEU A CA 1
ATOM 765 C C . LEU A 1 100 ? -9.066 -7.336 3.695 1.00 93.06 100 LEU A C 1
ATOM 767 O O . LEU A 1 100 ? -9.974 -7.486 2.879 1.00 93.06 100 LEU A O 1
ATOM 771 N N . TRP A 1 101 ? -7.796 -7.166 3.325 1.00 94.69 101 TRP A N 1
ATOM 772 C CA . TRP A 1 101 ? -7.357 -7.165 1.937 1.00 94.69 101 TRP A CA 1
ATOM 773 C C . TRP A 1 101 ? -5.882 -7.538 1.828 1.00 94.69 101 TRP A C 1
ATOM 775 O O . TRP A 1 101 ? -5.054 -7.132 2.642 1.00 94.69 101 TRP A O 1
ATOM 785 N N . THR A 1 102 ? -5.534 -8.281 0.782 1.00 92.12 102 THR A N 1
ATOM 786 C CA . THR A 1 102 ? -4.151 -8.631 0.454 1.00 92.12 102 THR A CA 1
ATOM 787 C C . THR A 1 102 ? -3.957 -8.566 -1.053 1.00 92.12 102 THR A C 1
ATOM 789 O O . THR A 1 102 ? -4.771 -9.091 -1.810 1.00 92.12 102 THR A O 1
ATOM 792 N N . ASP A 1 103 ? -2.866 -7.950 -1.504 1.00 92.44 103 ASP A N 1
ATOM 793 C CA . ASP A 1 103 ? -2.454 -7.985 -2.910 1.00 92.44 103 ASP A CA 1
ATOM 794 C C . ASP A 1 103 ? -0.925 -8.053 -3.009 1.00 92.44 103 ASP A C 1
ATOM 796 O O . ASP A 1 103 ? -0.187 -7.575 -2.142 1.00 92.44 103 ASP A O 1
ATOM 800 N N . SER A 1 104 ? -0.439 -8.653 -4.090 1.00 88.88 104 SER A N 1
ATOM 801 C CA . SER A 1 104 ? 0.980 -8.740 -4.411 1.00 88.88 104 SER A CA 1
ATOM 802 C C . SER A 1 104 ? 1.212 -8.367 -5.870 1.00 88.88 104 SER A C 1
ATOM 804 O O . SER A 1 104 ? 0.459 -8.737 -6.771 1.00 88.88 104 SER A O 1
ATOM 806 N N . ARG A 1 105 ? 2.252 -7.571 -6.117 1.00 85.56 105 ARG A N 1
ATOM 807 C CA . ARG A 1 105 ? 2.577 -7.022 -7.438 1.00 85.56 105 ARG A CA 1
ATOM 808 C C . ARG A 1 105 ? 4.071 -7.103 -7.700 1.00 85.56 105 ARG A C 1
ATOM 810 O O . ARG A 1 105 ? 4.881 -7.092 -6.781 1.00 85.56 105 ARG A O 1
ATOM 817 N N . GLY A 1 106 ? 4.427 -7.157 -8.974 1.00 79.62 106 GLY A N 1
ATOM 818 C CA . GLY A 1 106 ? 5.796 -7.354 -9.434 1.00 79.62 106 GLY A CA 1
ATOM 819 C C . GLY A 1 106 ? 5.845 -8.393 -10.544 1.00 79.62 106 GLY A C 1
ATOM 820 O O . GLY A 1 106 ? 4.822 -8.961 -10.925 1.00 79.62 106 GLY A O 1
ATOM 821 N N . GLY A 1 107 ? 7.029 -8.647 -11.086 1.00 72.25 107 GLY A N 1
ATOM 822 C CA . GLY A 1 107 ? 7.172 -9.591 -12.190 1.00 72.25 107 GLY A CA 1
ATOM 823 C C . GLY A 1 107 ? 8.588 -9.662 -12.735 1.00 72.25 107 GLY A C 1
ATOM 824 O O . GLY A 1 107 ? 9.521 -9.140 -12.129 1.00 72.25 107 GLY A O 1
ATOM 825 N N . GLY A 1 108 ? 8.741 -10.322 -13.882 1.00 58.62 108 GLY A N 1
ATOM 826 C CA . GLY A 1 108 ? 10.009 -10.370 -14.605 1.00 58.62 108 GLY A CA 1
ATOM 827 C C . GLY A 1 108 ? 10.507 -8.975 -14.993 1.00 58.62 108 GLY A C 1
ATOM 828 O O . GLY A 1 108 ? 9.733 -8.028 -15.173 1.00 58.62 108 GLY A O 1
ATOM 829 N N . TRP A 1 109 ? 11.821 -8.856 -15.111 1.00 50.41 109 TRP A N 1
ATOM 830 C CA . TRP A 1 109 ? 12.488 -7.707 -15.690 1.00 50.41 109 TRP A CA 1
ATOM 831 C C . TRP A 1 109 ? 12.038 -7.562 -17.146 1.00 50.41 109 TRP A C 1
ATOM 833 O O . TRP A 1 109 ? 12.041 -8.514 -17.922 1.00 50.41 109 TRP A O 1
ATOM 843 N N . SER A 1 110 ? 11.615 -6.359 -17.511 1.00 55.41 110 SER A N 1
ATOM 844 C CA . SER A 1 110 ? 11.345 -5.970 -18.894 1.00 55.41 110 SER A CA 1
ATOM 845 C C . SER A 1 110 ? 11.952 -4.588 -19.122 1.00 55.41 110 SER A C 1
ATOM 847 O O . SER A 1 110 ? 12.256 -3.886 -18.157 1.00 55.41 110 SER A O 1
ATOM 849 N N . MET A 1 111 ? 12.094 -4.146 -20.375 1.00 51.44 111 MET A N 1
ATOM 850 C CA . MET A 1 111 ? 12.585 -2.788 -20.676 1.00 51.44 111 MET A CA 1
ATOM 851 C C . MET A 1 111 ? 11.715 -1.672 -20.056 1.00 51.44 111 MET A C 1
ATOM 853 O O . MET A 1 111 ? 12.180 -0.550 -19.900 1.00 51.44 111 MET A O 1
ATOM 857 N N . ARG A 1 112 ? 10.468 -1.975 -19.656 1.00 56.97 112 ARG A N 1
ATOM 858 C CA . ARG A 1 112 ? 9.573 -1.082 -18.890 1.00 56.97 112 ARG A CA 1
ATOM 859 C C . ARG A 1 112 ? 9.460 -1.478 -17.406 1.00 56.97 112 ARG A C 1
ATOM 861 O O . ARG A 1 112 ? 8.438 -1.199 -16.790 1.00 56.97 112 ARG A O 1
ATOM 868 N N . GLY A 1 113 ? 10.459 -2.198 -16.893 1.00 58.66 113 GLY A N 1
ATOM 869 C CA . GLY A 1 113 ? 10.414 -3.107 -15.745 1.00 58.66 113 GLY A CA 1
ATOM 870 C C . GLY A 1 113 ? 9.734 -2.626 -14.463 1.00 58.66 113 GLY A C 1
ATOM 871 O O . GLY A 1 113 ? 9.509 -1.443 -14.217 1.00 58.66 113 GLY A O 1
ATOM 872 N N . TRP A 1 114 ? 9.425 -3.599 -13.607 1.00 67.94 114 TRP A N 1
ATOM 873 C CA . TRP A 1 114 ? 8.894 -3.349 -12.274 1.00 67.94 114 TRP A CA 1
ATOM 874 C C . TRP A 1 114 ? 9.969 -2.702 -11.398 1.00 67.94 114 TRP A C 1
ATOM 876 O O . TRP A 1 114 ? 10.935 -3.358 -11.019 1.00 67.94 114 TRP A O 1
ATOM 886 N N . SER A 1 115 ? 9.789 -1.412 -11.109 1.00 81.69 115 SER A N 1
ATOM 887 C CA . SER A 1 115 ? 10.474 -0.711 -10.020 1.00 81.69 115 SER A CA 1
ATOM 888 C C . SER A 1 115 ? 9.590 -0.691 -8.775 1.00 81.69 115 SER A C 1
ATOM 890 O O . SER A 1 115 ? 8.361 -0.717 -8.898 1.00 81.69 115 SER A O 1
ATOM 892 N N . ASN A 1 116 ? 10.177 -0.523 -7.590 1.00 83.06 116 ASN A N 1
ATOM 893 C CA . ASN A 1 116 ? 9.435 -0.311 -6.342 1.00 83.06 116 ASN A CA 1
ATOM 894 C C . ASN A 1 116 ? 8.339 0.765 -6.475 1.00 83.06 116 ASN A C 1
ATOM 896 O O . ASN A 1 116 ? 7.223 0.590 -5.988 1.00 83.06 116 ASN A O 1
ATOM 900 N N . ARG A 1 117 ? 8.594 1.849 -7.220 1.00 87.00 117 ARG A N 1
ATOM 901 C CA . ARG A 1 117 ? 7.568 2.875 -7.471 1.00 87.00 117 ARG A CA 1
ATOM 902 C C . ARG A 1 117 ? 6.419 2.366 -8.343 1.00 87.00 117 ARG A C 1
ATOM 904 O O . ARG A 1 117 ? 5.256 2.645 -8.061 1.00 87.00 117 ARG A O 1
ATOM 911 N N . ALA A 1 118 ? 6.718 1.611 -9.401 1.00 87.44 118 ALA A N 1
ATOM 912 C CA . ALA A 1 118 ? 5.691 1.010 -10.254 1.00 87.44 118 ALA A CA 1
ATOM 913 C C . ALA A 1 118 ? 4.827 0.002 -9.476 1.00 87.44 118 ALA A C 1
ATOM 915 O O . ALA A 1 118 ? 3.602 0.010 -9.617 1.00 87.44 118 ALA A O 1
ATOM 916 N N . VAL A 1 119 ? 5.456 -0.802 -8.612 1.00 88.62 119 VAL A N 1
ATOM 917 C CA . VAL A 1 119 ? 4.779 -1.707 -7.673 1.00 88.62 119 VAL A CA 1
ATOM 918 C C . VAL A 1 119 ? 3.849 -0.914 -6.748 1.00 88.62 119 VAL A C 1
ATOM 920 O O . VAL A 1 119 ? 2.650 -1.192 -6.713 1.00 88.62 119 VAL A O 1
ATOM 923 N N . GLY A 1 120 ? 4.357 0.131 -6.083 1.00 90.19 120 GLY A N 1
ATOM 924 C CA . GLY A 1 120 ? 3.574 0.977 -5.174 1.00 90.19 120 GLY A CA 1
ATOM 925 C C . GLY A 1 120 ? 2.386 1.665 -5.842 1.00 90.19 120 GLY A C 1
ATOM 926 O O . GLY A 1 120 ? 1.292 1.680 -5.286 1.00 90.19 120 GLY A O 1
ATOM 927 N N . ARG A 1 121 ? 2.536 2.145 -7.083 1.00 92.19 121 ARG A N 1
ATOM 928 C CA . ARG A 1 121 ? 1.417 2.729 -7.848 1.00 92.19 121 ARG A CA 1
ATOM 929 C C . ARG A 1 12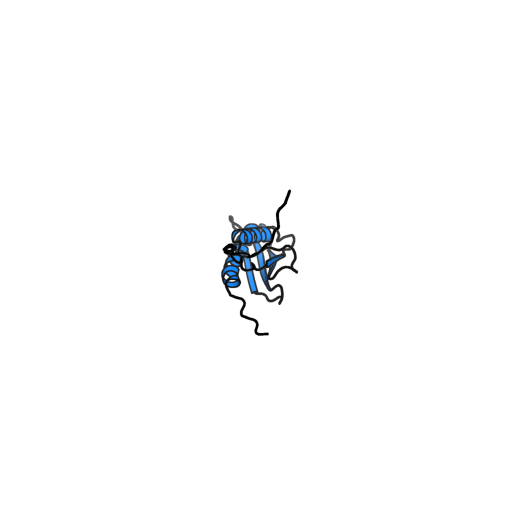1 ? 0.302 1.731 -8.122 1.00 92.19 121 ARG A C 1
ATOM 931 O O . ARG A 1 121 ? -0.867 2.110 -8.077 1.00 92.19 121 ARG A O 1
ATOM 938 N N . LYS A 1 122 ? 0.653 0.484 -8.454 1.00 92.12 122 LYS A N 1
ATOM 939 C CA . LYS A 1 122 ? -0.325 -0.574 -8.740 1.00 92.12 122 LYS A CA 1
ATOM 940 C C . LYS A 1 122 ? -1.022 -1.046 -7.468 1.00 92.12 122 LYS A C 1
ATOM 942 O O . LYS A 1 122 ? -2.248 -1.118 -7.475 1.00 92.12 122 LYS A O 1
ATOM 947 N N . LEU A 1 123 ? -0.267 -1.280 -6.393 1.00 92.94 123 LEU A N 1
ATOM 948 C CA . LEU A 1 123 ? -0.827 -1.613 -5.080 1.00 92.94 123 LEU A CA 1
ATOM 949 C C . LEU A 1 123 ? -1.740 -0.493 -4.568 1.00 92.94 123 LEU A C 1
ATOM 951 O O . LEU A 1 123 ? -2.878 -0.757 -4.205 1.00 92.94 123 LEU A O 1
ATOM 955 N N . GLY A 1 124 ? -1.293 0.763 -4.631 1.00 94.31 124 GLY A N 1
ATOM 956 C CA . GLY A 1 124 ? -2.078 1.915 -4.185 1.00 94.31 124 GLY A CA 1
ATOM 957 C C . GLY A 1 124 ? -3.376 2.103 -4.973 1.00 94.31 124 GLY A C 1
ATOM 958 O O . GLY A 1 124 ? -4.402 2.417 -4.383 1.00 94.31 124 GLY A O 1
ATOM 959 N N . ALA A 1 125 ? -3.367 1.871 -6.290 1.00 94.25 125 ALA A N 1
ATOM 960 C CA . ALA A 1 125 ? -4.586 1.940 -7.099 1.00 94.25 125 ALA A CA 1
ATOM 961 C C . ALA A 1 125 ? -5.614 0.868 -6.696 1.00 94.25 125 ALA A C 1
ATOM 963 O O . ALA A 1 125 ? -6.790 1.183 -6.544 1.00 94.25 125 ALA A O 1
ATOM 964 N N . LYS A 1 126 ? -5.166 -0.376 -6.484 1.00 94.75 126 LYS A N 1
ATOM 965 C CA . LYS A 1 126 ? -6.036 -1.484 -6.064 1.00 94.75 126 LYS A CA 1
ATOM 966 C C . LYS A 1 126 ? -6.541 -1.331 -4.634 1.00 94.75 126 LYS A C 1
ATOM 968 O O . LYS A 1 126 ? -7.695 -1.639 -4.363 1.00 94.75 126 LYS A O 1
ATOM 973 N N . LEU A 1 127 ? -5.705 -0.797 -3.748 1.00 95.12 127 LEU A N 1
ATOM 974 C CA . LEU A 1 127 ? -6.108 -0.461 -2.389 1.00 95.12 127 LEU A CA 1
ATOM 975 C C . LEU A 1 127 ? -7.209 0.607 -2.380 1.00 95.12 127 LEU A C 1
ATOM 977 O O . LEU A 1 127 ? -8.185 0.455 -1.657 1.00 95.12 127 LEU A O 1
ATOM 981 N N . VAL A 1 128 ? -7.083 1.665 -3.189 1.00 95.00 128 VAL A N 1
ATOM 982 C CA . VAL A 1 128 ? -8.128 2.697 -3.307 1.00 95.00 128 VAL A CA 1
ATOM 983 C C . VAL A 1 128 ? -9.439 2.099 -3.821 1.00 95.00 128 VAL A C 1
ATOM 985 O O . VAL A 1 128 ? -10.482 2.367 -3.241 1.00 95.00 128 VAL A O 1
ATOM 988 N N . GLU A 1 129 ? -9.388 1.258 -4.856 1.00 93.75 129 GLU A N 1
ATOM 989 C CA . GLU A 1 129 ? -10.565 0.561 -5.399 1.00 93.75 129 GLU A CA 1
ATOM 990 C C . GLU A 1 129 ? -11.273 -0.286 -4.326 1.00 93.75 129 GLU A C 1
ATOM 992 O O . GLU A 1 129 ? -12.490 -0.208 -4.174 1.00 93.75 129 GLU A O 1
ATOM 997 N N . PHE A 1 130 ? -10.511 -1.036 -3.524 1.00 93.62 130 PHE A N 1
ATOM 998 C CA . PHE A 1 130 ? -11.053 -1.783 -2.388 1.00 93.62 130 PHE A CA 1
ATOM 999 C C . PHE A 1 130 ? -11.671 -0.855 -1.328 1.00 93.62 130 PHE A C 1
ATOM 1001 O O . PHE A 1 130 ? -12.794 -1.080 -0.873 1.00 93.62 130 PHE A O 1
ATOM 1008 N N . LEU A 1 131 ? -10.952 0.202 -0.935 1.00 92.75 131 LEU A N 1
ATOM 1009 C CA . LEU A 1 131 ? -11.381 1.111 0.127 1.00 92.75 131 LEU A CA 1
ATOM 1010 C C . LEU A 1 131 ? -12.620 1.926 -0.248 1.00 92.75 131 LEU A C 1
ATOM 1012 O O . LEU A 1 131 ? -13.407 2.232 0.640 1.00 92.75 131 LEU A O 1
ATOM 1016 N N . GLN A 1 132 ? -12.825 2.240 -1.527 1.00 91.12 132 GLN A N 1
ATOM 1017 C CA . GLN A 1 132 ? -14.054 2.882 -1.999 1.00 91.12 132 GLN A CA 1
ATOM 1018 C C . GLN A 1 132 ? -15.283 2.033 -1.647 1.00 91.12 132 GLN A C 1
ATOM 1020 O O . GLN A 1 132 ? -16.183 2.520 -0.972 1.00 91.12 132 GLN A O 1
ATOM 1025 N N . GLY A 1 133 ? -15.268 0.734 -1.961 1.00 86.81 133 GLY A N 1
ATOM 1026 C CA . GLY A 1 133 ? -16.364 -0.167 -1.582 1.00 86.81 133 GLY A CA 1
ATOM 1027 C C . GLY A 1 133 ? -16.447 -0.462 -0.077 1.00 86.81 133 GLY A C 1
ATOM 1028 O O . GLY A 1 133 ? -17.524 -0.747 0.446 1.00 86.81 133 GLY A O 1
ATOM 1029 N N . TYR A 1 134 ? -15.321 -0.404 0.638 1.00 85.19 134 TYR A N 1
ATOM 1030 C CA . TYR A 1 134 ? -15.257 -0.745 2.062 1.00 85.19 134 TYR A CA 1
ATOM 1031 C C . TYR A 1 134 ? -15.675 0.403 2.998 1.00 85.19 134 TYR A C 1
ATOM 1033 O O . TYR A 1 134 ? -16.332 0.167 4.015 1.00 85.19 134 TYR A O 1
ATOM 1041 N N . VAL A 1 135 ? -15.296 1.645 2.678 1.00 78.25 135 VAL A N 1
ATOM 1042 C CA . VAL A 1 135 ? -15.593 2.836 3.494 1.00 78.25 135 VAL A CA 1
ATOM 1043 C C . VAL A 1 135 ? -17.047 3.280 3.325 1.00 78.25 135 VAL A C 1
ATOM 1045 O O . VAL A 1 135 ? -17.642 3.752 4.289 1.00 78.25 135 VAL A O 1
ATOM 1048 N N . GLU A 1 136 ? -17.641 3.071 2.148 1.00 68.88 136 GLU A N 1
ATOM 1049 C CA . GLU A 1 136 ? -19.041 3.417 1.866 1.00 68.88 136 GLU A CA 1
ATOM 1050 C C . GLU A 1 136 ? -20.055 2.526 2.598 1.00 68.88 136 GLU A C 1
ATOM 1052 O O . GLU A 1 136 ? -21.222 2.895 2.728 1.00 68.88 136 GLU A O 1
ATOM 1057 N N . LYS A 1 137 ? -19.635 1.366 3.121 1.00 63.88 137 LYS A N 1
ATOM 1058 C CA . LYS A 1 137 ? -20.526 0.485 3.878 1.00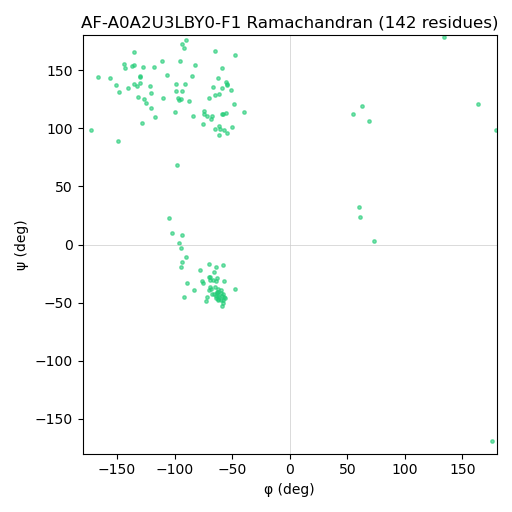 63.88 137 LYS A CA 1
ATOM 1059 C C . LYS A 1 137 ? -20.773 1.084 5.275 1.00 63.88 137 LYS A C 1
ATOM 1061 O O . LYS A 1 137 ? -19.817 1.163 6.058 1.00 63.88 137 LYS A O 1
ATOM 1066 N N . PRO A 1 138 ? -22.015 1.489 5.618 1.00 53.88 138 PRO A N 1
ATOM 1067 C CA . PRO A 1 138 ? -22.316 1.993 6.952 1.00 53.88 138 PRO A CA 1
ATOM 1068 C C . PRO A 1 138 ? -21.987 0.911 7.980 1.00 53.88 138 PRO A C 1
ATOM 1070 O O . PRO A 1 138 ? -22.302 -0.265 7.774 1.00 53.88 138 PRO A O 1
ATOM 1073 N N . LEU A 1 139 ? -21.319 1.307 9.068 1.00 57.00 139 LEU A N 1
ATOM 1074 C CA . LEU A 1 139 ? -21.098 0.437 10.219 1.00 57.00 139 LEU A CA 1
ATOM 1075 C C . LEU A 1 139 ? -22.477 -0.055 10.663 1.00 57.00 139 LEU A C 1
ATOM 1077 O O . LEU A 1 139 ? -23.324 0.751 11.051 1.00 57.00 139 LEU A O 1
ATOM 1081 N N . ALA A 1 140 ? -22.733 -1.357 10.521 1.00 52.09 140 ALA A N 1
ATOM 1082 C CA . ALA A 1 140 ? -23.964 -1.941 11.028 1.00 52.09 140 ALA A CA 1
ATOM 1083 C C . ALA A 1 140 ? -24.069 -1.582 12.519 1.00 52.09 140 ALA A C 1
ATOM 1085 O O . ALA A 1 140 ? -23.042 -1.623 13.204 1.00 52.09 140 ALA A O 1
ATOM 1086 N N . PRO A 1 141 ? -25.254 -1.202 13.027 1.00 45.06 141 PRO A N 1
ATOM 1087 C CA . PRO A 1 141 ? -25.411 -0.950 14.447 1.00 45.06 141 PRO A CA 1
ATOM 1088 C C . PRO A 1 141 ? -25.040 -2.235 15.182 1.00 45.06 141 PRO A C 1
ATOM 1090 O O . PRO A 1 141 ? -25.706 -3.263 15.048 1.00 45.06 141 PRO A O 1
ATOM 1093 N N . THR A 1 142 ? -23.931 -2.188 15.914 1.00 48.72 142 THR A N 1
ATOM 1094 C CA . THR A 1 142 ? -23.585 -3.212 16.888 1.00 48.72 142 THR A CA 1
ATOM 1095 C C . THR A 1 142 ? -24.704 -3.186 17.919 1.00 48.72 142 THR A C 1
ATOM 1097 O O . THR A 1 142 ? -24.767 -2.261 18.725 1.00 48.72 142 THR A O 1
ATOM 1100 N N . ASN A 1 143 ? -25.631 -4.143 17.842 1.00 44.62 143 ASN A N 1
ATOM 1101 C CA . ASN A 1 143 ? -26.582 -4.395 18.919 1.00 44.62 143 ASN A CA 1
ATOM 1102 C C . ASN A 1 143 ? -25.753 -4.776 20.152 1.00 44.62 143 ASN A C 1
ATOM 1104 O O . ASN A 1 143 ? -25.245 -5.896 20.225 1.00 44.62 143 ASN A O 1
ATOM 1108 N N . GLN A 1 144 ? -25.540 -3.802 21.037 1.00 39.12 144 GLN A N 1
ATOM 1109 C CA . GLN A 1 144 ? -25.137 -4.035 22.421 1.00 39.12 144 GLN A CA 1
ATOM 1110 C C . GLN A 1 144 ? -26.355 -4.471 23.228 1.00 39.12 144 GLN A C 1
ATOM 1112 O O . GLN A 1 144 ? -27.448 -3.911 22.981 1.00 39.12 144 GLN A O 1
#

pLDDT: mean 77.32, std 19.31, range [39.12, 96.62]

Radius of gyration: 27.13 Å; Cα contacts (8 Å, |Δi|>4): 240; chains: 1; bounding box: 61×85×63 Å

Mean predicted aligned error: 12.46 Å

Sequence (144 aa):
MKAPRWRVVFWALLSASFLVAQHQDQPKRTLYIQAPPDAQAIKEEITRKLVTWNGVSIVTLPANADLVLEVVQSGKLNVMTGSGDKGAAVLRNGHTGEDLWTDSRGGGWSMRGWSNRAVGRKLGAKLVEFLQGYVEKPLAPTNQ

Secondary structure (DSSP, 8-state):
---------------------------PPEEEEE--GGGHHHHHHHHHHHHHH-SSEEESSGGG-SEEEEEEEEE--BTTTTEEEEEEEEEEETTT--EEEEEEEEEE--TT---HHHHHHHHHHHHHHHHHHHHSS-------

Solvent-accessible surface area (backbone atoms only — not comparable to full-atom values): 8542 Å² total; per-residue (Å²): 143,86,85,88,85,89,84,89,88,88,86,86,86,83,81,82,74,86,81,73,80,73,78,75,74,69,84,56,55,26,34,15,78,47,54,54,87,86,18,43,55,23,49,53,34,25,49,52,43,46,61,73,67,61,74,52,40,82,42,94,45,64,91,73,15,56,26,35,33,44,36,44,60,75,40,64,68,32,81,91,80,41,34,14,15,22,32,37,38,40,33,24,35,49,84,80,63,47,79,76,45,75,54,73,42,56,46,60,47,50,102,84,42,36,39,51,50,57,30,11,44,53,52,24,52,52,48,49,59,51,45,56,66,58,68,72,52,75,80,71,81,77,84,123

Organism: NCBI:txid2042962

Foldseek 3Di:
DDDDDDDDDDDDDDDPDDPPPPPPPPQQFEEEEDEDPVLVLLVVLLVVLCVVLVRHHYDHDLVRGQKYKYKYWPDPDDPVVQFHTKMKIFMAGSPPRDTPDIDIDGGGHDPVHDDSNNRSNVVSVVVSVSVVVVSPDPDDPPPD

Nearest PDB structures (foldseek):
  2iqi-assembly6_F  TM=6.595E-01  e=7.678E-04  Xanthomonas campestris pv.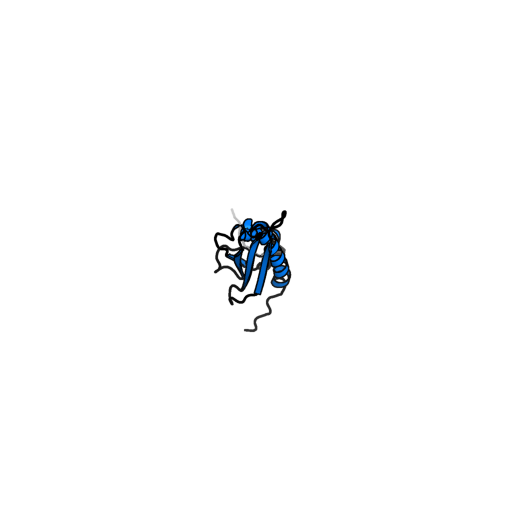 campestris
  2iqi-assembly8_H  TM=5.667E-01  e=2.142E-03  Xanthomonas campestris pv. campestris
  5mmm-assembly1_y  TM=3.747E-01  e=6.794E-03  Spinacia oleracea
  6ozq-assembly1_B  TM=3.397E-01  e=3.185E-01  Mus musculus
  6ozh-assembly1_C  TM=3.499E-01  e=8.334E-01  Ciona intestinalis